Protein AF-A0A1C6UAY5-F1 (afdb_monomer)

Solvent-accessible surface area (backbone atoms only — not comparable to full-atom values): 7294 Å² total; per-residue (Å²): 135,85,74,72,58,67,60,55,54,51,49,54,54,50,52,57,52,61,76,73,65,86,80,88,83,81,84,87,88,86,83,88,84,71,74,93,67,75,94,64,92,64,85,86,49,38,67,61,44,59,69,58,80,77,83,85,59,74,99,79,51,78,61,67,66,60,53,48,57,51,30,47,52,53,18,51,54,48,46,52,54,51,50,53,52,50,54,50,49,54,54,52,49,53,52,52,51,55,51,51,52,52,52,51,52,50,51,53,50,55,57,62,71,76,109

InterPro domains:
  IPR019933 DivIVA domain [TIGR03544] (44-78)

Mean predicted aligned error: 13.96 Å

Secondary structure (DSSP, 8-state):
----HHHHHHHHHHHHHHTT-----------S---S---S-SPPPHHHHHTPPPPP-GGGPPPHHHHHHHHHHHHHHHHHHHHHHHHHHHHHHHHHHHHHHHHHHHHHHHHHHT-

Organism: NCBI:txid683228

Nearest PDB structures (foldseek):
  8e2b-assembly2_D  TM=5.696E-01  e=1.985E-01  Staphylococcus aureus subsp. aureus COL
  8e2c-assembly1_B  TM=5.833E-01  e=9.343E-01  Staphylococcus aureus subsp. aureus COL

Foldseek 3Di:
DPPPPVVVVCVVVVVVVVQPDDDDDDDDDDDDDDDPPPPDDDDDALVCLLPDDDDDDPPPDDDPVVSNVVSNVVSVVVVVVVVVVVVVVVVVVVVVVVVVVVVVVVVVVVVVVVD

pLDDT: mean 73.2, std 22.11, range [34.47, 97.19]

Sequence (115 aa):
MEVGFGAISALWESHEKSVRHRHESSGQERPCGTPYRSVAGGRLRPWQVRDRLFTPRGRHGVDAAEVRAFLDRVADDLAACYAEVAATHERADRIRDALREWQSEQARRALASIR

Radius of gyration: 24.03 Å; Cα contacts (8 Å, |Δi|>4): 20; chains: 1; bounding box: 48×20×72 Å

Structure (mmCIF, N/CA/C/O backbone):
data_AF-A0A1C6UAY5-F1
#
_entry.id   AF-A0A1C6UAY5-F1
#
loop_
_atom_site.group_PDB
_atom_site.id
_atom_site.type_symbol
_atom_site.label_atom_id
_atom_site.label_alt_id
_atom_site.label_comp_id
_atom_site.label_asym_id
_atom_site.label_entity_id
_atom_site.label_seq_id
_atom_site.pdbx_PDB_ins_code
_atom_site.Cartn_x
_atom_site.Cartn_y
_atom_site.Cartn_z
_atom_site.occupancy
_atom_site.B_iso_or_equiv
_atom_site.auth_seq_id
_atom_site.auth_comp_id
_atom_site.auth_asym_id
_atom_site.auth_atom_id
_atom_site.pdbx_PDB_model_num
ATOM 1 N N . MET A 1 1 ? 26.981 12.120 -29.576 1.00 36.19 1 MET A N 1
ATOM 2 C CA . MET A 1 1 ? 26.017 12.546 -28.540 1.00 36.19 1 MET A CA 1
ATOM 3 C C . MET A 1 1 ? 25.689 11.325 -27.693 1.00 36.19 1 MET A C 1
ATOM 5 O O . MET A 1 1 ? 24.739 10.617 -27.991 1.00 36.19 1 MET A O 1
ATOM 9 N N . GLU A 1 2 ? 26.531 11.016 -26.706 1.00 42.53 2 GLU A N 1
ATOM 10 C CA . GLU A 1 2 ? 26.244 9.960 -25.730 1.00 42.53 2 GLU A CA 1
ATOM 11 C C . GLU A 1 2 ? 25.225 10.501 -24.729 1.00 42.53 2 GLU A C 1
ATOM 13 O O . GLU A 1 2 ? 25.555 11.242 -23.806 1.00 42.53 2 GLU A O 1
ATOM 18 N N . VAL A 1 3 ? 23.952 10.193 -24.952 1.00 45.19 3 VAL A N 1
ATOM 19 C CA . VAL A 1 3 ? 22.919 10.433 -23.947 1.00 45.19 3 VAL A CA 1
ATOM 20 C C . VAL A 1 3 ? 23.112 9.410 -22.830 1.00 45.19 3 VAL A C 1
ATOM 22 O O . VAL A 1 3 ? 22.975 8.208 -23.043 1.00 45.19 3 VAL A O 1
ATOM 25 N N . GLY A 1 4 ? 23.497 9.900 -21.649 1.00 44.84 4 GLY A N 1
ATOM 26 C CA . GLY A 1 4 ? 23.804 9.117 -20.453 1.00 44.84 4 GLY A CA 1
ATOM 27 C C . GLY A 1 4 ? 22.628 8.270 -19.964 1.00 44.84 4 GLY A C 1
ATOM 28 O O . GLY A 1 4 ? 21.922 8.642 -19.034 1.00 44.84 4 GLY A O 1
ATOM 29 N N . PHE A 1 5 ? 22.434 7.100 -20.572 1.00 45.97 5 PHE A N 1
ATOM 30 C CA . PHE A 1 5 ? 21.409 6.123 -20.193 1.00 45.97 5 PHE A CA 1
ATOM 31 C C . PHE A 1 5 ? 21.864 5.250 -19.009 1.00 45.97 5 PHE A C 1
ATOM 33 O O . PHE A 1 5 ? 21.055 4.843 -18.175 1.00 45.97 5 PHE A O 1
ATOM 40 N N . GLY A 1 6 ? 23.182 5.058 -18.860 1.00 53.75 6 GLY A N 1
ATOM 41 C CA . GLY A 1 6 ? 23.778 4.387 -17.699 1.00 53.75 6 GLY A CA 1
ATOM 42 C C . GLY A 1 6 ? 23.513 5.124 -16.382 1.00 53.75 6 GLY A C 1
ATOM 43 O O . GLY A 1 6 ? 23.319 4.485 -15.352 1.00 53.75 6 GLY A O 1
ATOM 44 N N . ALA A 1 7 ? 23.407 6.457 -16.425 1.00 53.22 7 ALA A N 1
ATOM 45 C CA . ALA A 1 7 ? 23.114 7.274 -15.252 1.00 53.22 7 ALA A CA 1
ATOM 46 C C . ALA A 1 7 ? 21.680 7.064 -14.737 1.00 53.22 7 ALA A C 1
ATOM 48 O O . ALA A 1 7 ? 21.484 6.976 -13.530 1.00 53.22 7 ALA A O 1
ATOM 49 N N . ILE A 1 8 ? 20.689 6.916 -15.626 1.00 48.94 8 ILE A N 1
ATOM 50 C CA . ILE A 1 8 ? 19.278 6.715 -15.245 1.00 48.94 8 ILE A CA 1
ATOM 51 C C . ILE A 1 8 ? 19.051 5.289 -14.728 1.00 48.94 8 ILE A C 1
ATOM 53 O O . ILE A 1 8 ? 18.351 5.103 -13.733 1.00 48.94 8 ILE A O 1
ATOM 57 N N . SER A 1 9 ? 19.691 4.289 -15.343 1.00 52.09 9 SER A N 1
ATOM 58 C CA . SER A 1 9 ? 19.609 2.900 -14.873 1.00 52.09 9 SER A CA 1
ATOM 59 C C . SER A 1 9 ? 20.286 2.723 -13.509 1.00 52.09 9 SER A C 1
ATOM 61 O O . SER A 1 9 ? 19.715 2.098 -12.619 1.00 52.09 9 SER A O 1
ATOM 63 N N . ALA A 1 10 ? 21.456 3.343 -13.304 1.00 55.62 10 ALA A N 1
ATOM 64 C CA . ALA A 1 10 ? 22.142 3.342 -12.013 1.00 55.62 10 ALA A CA 1
ATOM 65 C C . ALA A 1 10 ? 21.351 4.099 -10.936 1.00 55.62 10 ALA A C 1
ATOM 67 O O . ALA A 1 10 ? 21.341 3.680 -9.780 1.00 55.62 10 ALA A O 1
ATOM 68 N N . LEU A 1 11 ? 20.650 5.180 -11.302 1.00 54.47 11 LEU A N 1
ATOM 69 C CA . LEU A 1 11 ? 19.783 5.915 -10.381 1.00 54.47 11 LEU A CA 1
ATOM 70 C C . LEU A 1 11 ? 18.560 5.079 -9.975 1.00 54.47 11 LEU A C 1
ATOM 72 O O . LEU A 1 11 ? 18.211 5.071 -8.801 1.00 54.47 11 LEU A O 1
ATOM 76 N N . TRP A 1 12 ? 17.946 4.344 -10.909 1.00 49.50 12 TRP A N 1
ATOM 77 C CA . TRP A 1 12 ? 16.787 3.483 -10.639 1.00 49.50 12 TRP A CA 1
ATOM 78 C C . TRP A 1 12 ? 17.151 2.275 -9.760 1.00 49.50 12 TRP A C 1
ATOM 80 O O . TRP A 1 12 ? 16.468 1.990 -8.778 1.00 49.50 12 TRP A O 1
ATOM 90 N N . GLU A 1 13 ? 18.290 1.633 -10.026 1.00 48.44 13 GLU A N 1
ATOM 91 C CA . GLU A 1 13 ? 18.758 0.458 -9.278 1.00 48.44 13 GLU A CA 1
ATOM 92 C C . GLU A 1 13 ? 19.375 0.822 -7.909 1.00 48.44 13 GLU A C 1
ATOM 94 O O . GLU A 1 13 ? 19.244 0.084 -6.928 1.00 48.44 13 GLU A O 1
ATOM 99 N N . SER A 1 14 ? 19.980 2.012 -7.803 1.00 38.84 14 SER A N 1
ATOM 100 C CA . SER A 1 14 ? 20.393 2.620 -6.528 1.00 38.84 14 SER A CA 1
ATOM 101 C C . SER A 1 14 ? 19.181 3.007 -5.673 1.00 38.84 14 SER A C 1
ATOM 103 O O . SER A 1 14 ? 19.193 2.833 -4.452 1.00 38.84 14 SER A O 1
ATOM 105 N N . HIS A 1 15 ? 18.087 3.447 -6.304 1.00 43.16 15 HIS A N 1
ATOM 106 C CA . HIS A 1 15 ? 16.846 3.771 -5.607 1.00 43.16 15 HIS A CA 1
ATOM 107 C C . HIS A 1 15 ? 16.110 2.511 -5.113 1.00 43.16 15 HIS A C 1
ATOM 109 O O . HIS A 1 15 ? 15.567 2.530 -4.010 1.00 43.16 15 HIS A O 1
ATOM 115 N N . GLU A 1 16 ? 16.182 1.383 -5.834 1.00 42.91 16 GLU A N 1
ATOM 116 C CA . GLU A 1 16 ? 15.664 0.082 -5.3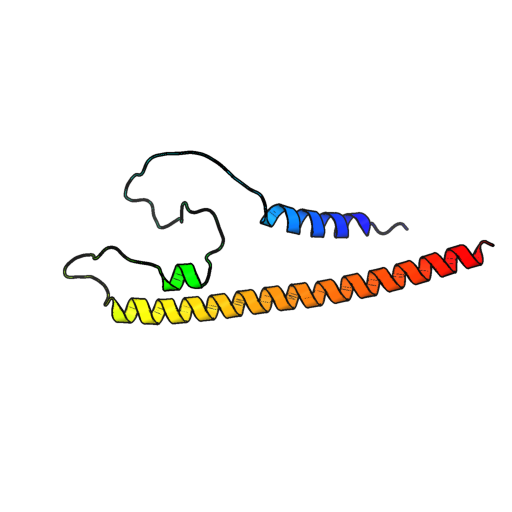70 1.00 42.91 16 GLU A CA 1
ATOM 117 C C . GLU A 1 16 ? 16.472 -0.516 -4.205 1.00 42.91 16 GLU A C 1
ATOM 119 O O . GLU A 1 16 ? 15.887 -1.032 -3.245 1.00 42.91 16 GLU A O 1
ATOM 124 N N . LYS A 1 17 ? 17.809 -0.404 -4.232 1.00 38.59 17 LYS A N 1
ATOM 125 C CA . LYS A 1 17 ? 18.684 -0.866 -3.134 1.00 38.59 17 LYS A CA 1
ATOM 126 C C . LYS A 1 17 ? 18.593 0.023 -1.888 1.00 38.59 17 LYS A C 1
ATOM 128 O O . LYS A 1 17 ? 18.690 -0.486 -0.772 1.00 38.59 17 LYS A O 1
ATOM 133 N N . SER A 1 18 ? 18.318 1.318 -2.055 1.00 35.22 18 SER A N 1
ATOM 134 C CA . SER A 1 18 ? 18.146 2.274 -0.948 1.00 35.22 18 SER A CA 1
ATOM 135 C C . SER A 1 18 ? 16.880 2.017 -0.116 1.00 35.22 18 SER A C 1
ATOM 137 O O . SER A 1 18 ? 16.857 2.278 1.087 1.00 35.22 18 SER A O 1
ATOM 139 N N . VAL A 1 19 ? 15.841 1.418 -0.709 1.00 49.00 19 VAL A N 1
ATOM 140 C CA . VAL A 1 19 ? 14.592 1.091 0.006 1.00 49.00 19 VAL A CA 1
ATOM 141 C C . VAL A 1 19 ? 14.711 -0.198 0.839 1.00 49.00 19 VAL A C 1
ATOM 143 O O . VAL A 1 19 ? 13.872 -0.437 1.708 1.00 49.00 19 VAL A O 1
ATOM 146 N N . ARG A 1 20 ? 15.748 -1.026 0.628 1.00 46.47 20 ARG A N 1
ATOM 147 C CA . ARG A 1 20 ? 15.841 -2.373 1.227 1.00 46.47 20 ARG A CA 1
ATOM 148 C C . ARG A 1 20 ? 16.952 -2.600 2.247 1.00 46.47 20 ARG A C 1
ATOM 150 O O . ARG A 1 20 ? 16.954 -3.657 2.862 1.00 46.47 20 ARG A O 1
ATOM 157 N N . HIS A 1 21 ? 17.838 -1.642 2.503 1.00 42.75 21 HIS A N 1
ATOM 158 C CA . HIS A 1 21 ? 18.815 -1.792 3.583 1.00 42.75 21 HIS A CA 1
ATOM 159 C C . HIS A 1 21 ? 19.069 -0.483 4.317 1.00 42.75 21 HIS A C 1
ATOM 161 O O . HIS A 1 21 ? 19.885 0.343 3.907 1.00 42.75 21 HIS A O 1
ATOM 167 N N . ARG A 1 22 ? 18.428 -0.345 5.481 1.00 36.66 22 ARG A N 1
ATOM 168 C CA . ARG A 1 22 ? 19.048 0.384 6.579 1.00 36.66 22 ARG A CA 1
ATOM 169 C C . ARG A 1 22 ? 18.581 -0.114 7.94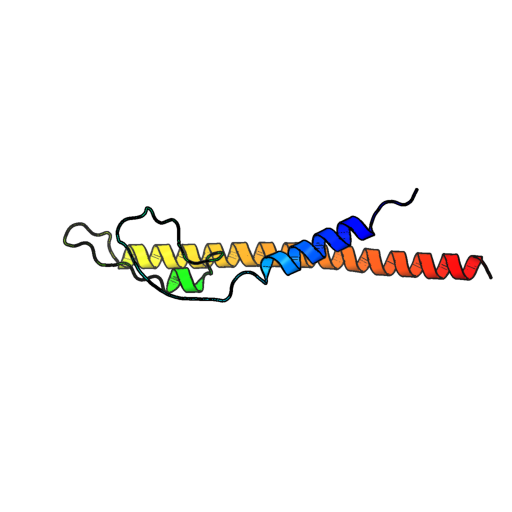5 1.00 36.66 22 ARG A C 1
ATOM 171 O O . ARG A 1 22 ? 17.418 0.039 8.298 1.00 36.66 22 ARG A O 1
ATOM 178 N N . HIS A 1 23 ? 19.575 -0.597 8.686 1.00 40.72 23 HIS A N 1
ATOM 179 C CA . HIS A 1 23 ? 19.665 -0.700 10.144 1.00 40.72 23 HIS A CA 1
ATOM 180 C C . HIS A 1 23 ? 19.124 -1.961 10.813 1.00 40.72 23 HIS A C 1
ATOM 182 O O . HIS A 1 23 ? 18.035 -2.005 11.377 1.00 40.72 23 HIS A O 1
ATOM 188 N N . GLU A 1 24 ? 20.014 -2.953 10.833 1.00 37.69 24 GLU A N 1
ATOM 189 C CA . GLU A 1 24 ? 20.318 -3.706 12.045 1.00 37.69 24 GLU A CA 1
ATOM 190 C C . GLU A 1 24 ? 20.752 -2.780 13.195 1.00 37.69 24 GLU A C 1
ATOM 192 O O . GLU A 1 24 ? 21.557 -1.867 13.010 1.00 37.69 24 GLU A O 1
ATOM 197 N N . SER A 1 25 ? 20.287 -3.146 14.389 1.00 36.06 25 SER A N 1
ATOM 198 C CA . SER A 1 25 ? 21.031 -3.163 15.655 1.00 36.06 25 SER A CA 1
ATOM 199 C C . SER A 1 25 ? 20.529 -2.280 16.804 1.00 36.06 25 SER A C 1
ATOM 201 O O . SER A 1 25 ? 20.300 -1.079 16.688 1.00 36.06 25 SER A O 1
ATOM 203 N N . SER A 1 26 ? 20.494 -2.972 17.950 1.00 34.47 26 SER A N 1
ATOM 204 C CA . SER A 1 26 ? 20.682 -2.535 19.336 1.00 34.47 26 SER A CA 1
ATOM 205 C C . SER A 1 26 ? 19.629 -1.639 19.990 1.00 34.47 26 SER A C 1
ATOM 207 O O . SER A 1 26 ? 19.594 -0.434 19.795 1.00 34.47 26 SER A O 1
ATOM 209 N N . GLY A 1 27 ? 18.864 -2.264 20.889 1.00 37.81 27 GLY A N 1
ATOM 210 C CA . GLY A 1 27 ? 18.951 -1.946 22.315 1.00 37.81 27 GLY A CA 1
ATOM 211 C C . GLY A 1 27 ? 18.383 -0.610 22.803 1.00 37.81 27 GLY A C 1
ATOM 212 O O . GLY A 1 27 ? 19.000 0.433 22.647 1.00 37.81 27 GLY A O 1
ATOM 213 N N . GLN A 1 28 ? 17.331 -0.753 23.613 1.00 41.69 28 GLN A N 1
ATOM 214 C CA . GLN A 1 28 ? 17.183 -0.089 24.912 1.00 41.69 28 GLN A CA 1
ATOM 215 C C . GLN A 1 28 ? 16.496 1.300 24.977 1.00 41.69 28 GLN A C 1
ATOM 217 O O . GLN A 1 28 ? 16.957 2.309 24.462 1.00 41.69 28 GLN A O 1
ATOM 222 N N . GLU A 1 29 ? 15.423 1.281 25.781 1.00 38.50 29 GLU A N 1
ATOM 223 C CA . GLU A 1 29 ? 14.815 2.346 26.597 1.00 38.50 29 GLU A CA 1
ATOM 224 C C . GLU A 1 29 ? 13.754 3.312 26.033 1.00 38.50 29 GLU A C 1
ATOM 226 O O . GLU A 1 29 ? 13.857 3.940 24.985 1.00 38.50 29 GLU A O 1
ATOM 231 N N . ARG A 1 30 ? 12.662 3.394 26.810 1.00 53.16 30 ARG A N 1
ATOM 232 C CA . ARG A 1 30 ? 11.438 4.173 26.579 1.00 53.16 30 ARG A CA 1
ATOM 233 C C . ARG A 1 30 ? 11.568 5.529 27.277 1.00 53.16 30 ARG A C 1
ATOM 235 O O . ARG A 1 30 ? 12.001 5.556 28.427 1.00 53.16 30 ARG A O 1
ATOM 242 N N . PRO A 1 31 ? 11.000 6.600 26.698 1.00 48.12 31 PRO A N 1
ATOM 243 C CA . PRO A 1 31 ? 10.171 7.465 27.535 1.00 48.12 31 PRO A CA 1
ATOM 244 C C . PRO A 1 31 ? 8.849 7.909 26.890 1.00 48.12 31 PRO A C 1
ATOM 246 O O . PRO A 1 31 ? 8.656 7.956 25.678 1.00 48.12 31 PRO A O 1
ATOM 249 N N . CYS A 1 32 ? 7.922 8.205 27.795 1.00 42.62 32 CYS A N 1
ATOM 250 C CA . CYS A 1 32 ? 6.564 8.700 27.623 1.00 42.62 32 CYS A CA 1
ATOM 251 C C . CYS A 1 32 ? 6.500 10.070 26.915 1.00 42.62 32 CYS A C 1
ATOM 253 O O . CYS A 1 32 ? 7.259 10.973 27.251 1.00 42.62 32 CYS A O 1
ATOM 255 N N . GLY A 1 33 ? 5.517 10.249 26.022 1.00 50.88 33 GLY A N 1
ATOM 256 C CA . GLY A 1 33 ? 4.926 11.570 25.753 1.00 50.88 33 GLY A CA 1
ATOM 257 C C . GLY A 1 33 ? 5.303 12.295 24.457 1.00 50.88 33 GLY A C 1
ATOM 258 O O . GLY A 1 33 ? 4.888 13.435 24.281 1.00 50.88 33 GLY A O 1
ATOM 259 N N . THR A 1 34 ? 6.029 11.683 23.523 1.00 43.91 34 THR A N 1
ATOM 260 C CA . THR A 1 34 ? 6.326 1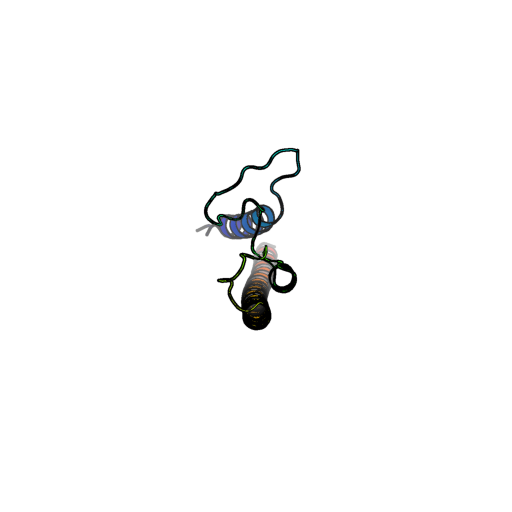2.310 22.221 1.00 43.91 34 THR A CA 1
ATOM 261 C C . THR A 1 34 ? 5.076 12.292 21.318 1.00 43.91 34 THR A C 1
ATOM 263 O O . THR A 1 34 ? 4.398 11.258 21.275 1.00 43.91 34 THR A O 1
ATOM 266 N N . PRO A 1 35 ? 4.738 13.378 20.580 1.00 40.91 35 PRO A N 1
ATOM 267 C CA . PRO A 1 35 ? 3.715 13.317 19.528 1.00 40.91 35 PRO A CA 1
ATOM 268 C C . PRO A 1 35 ? 4.032 12.136 18.611 1.00 40.91 35 PRO A C 1
ATOM 270 O O . PRO A 1 35 ? 5.212 11.849 18.429 1.00 40.91 35 PRO A O 1
ATOM 273 N N . TYR A 1 36 ? 3.003 11.450 18.094 1.00 47.16 36 TYR A N 1
ATOM 274 C CA . TYR A 1 36 ? 3.054 10.198 17.316 1.00 47.16 36 TYR A CA 1
ATOM 275 C C . TYR A 1 36 ? 3.903 10.326 16.034 1.00 47.16 36 TYR A C 1
ATOM 277 O O . TYR A 1 36 ? 3.430 10.231 14.911 1.00 47.16 36 TYR A O 1
ATOM 285 N N . ARG A 1 37 ? 5.197 10.562 16.195 1.00 42.97 37 ARG A N 1
ATOM 286 C CA . ARG A 1 37 ? 6.234 10.340 15.217 1.00 42.97 37 ARG A CA 1
ATOM 287 C C . ARG A 1 37 ? 6.688 8.938 15.535 1.00 42.97 37 ARG A C 1
ATOM 289 O O .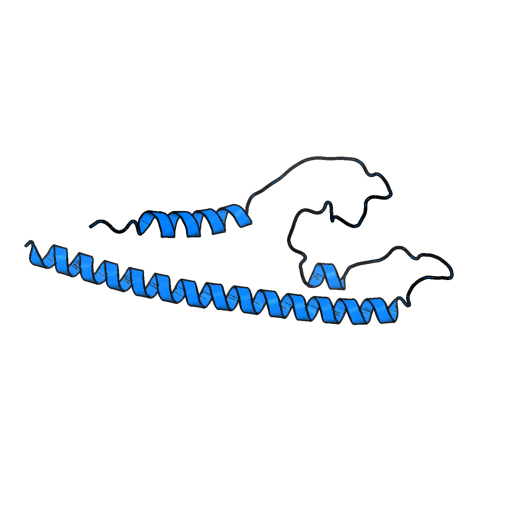 ARG A 1 37 ? 7.447 8.721 16.470 1.00 42.97 37 ARG A O 1
ATOM 296 N N . SER A 1 38 ? 6.100 7.981 14.835 1.00 50.03 38 SER A N 1
ATOM 297 C CA . SER A 1 38 ? 6.441 6.570 14.917 1.00 50.03 38 SER A CA 1
ATOM 298 C C . SER A 1 38 ? 7.960 6.394 14.857 1.00 50.03 38 SER A C 1
ATOM 300 O O . SER A 1 38 ? 8.562 6.442 13.786 1.00 50.03 38 SER A O 1
ATOM 302 N N . VAL A 1 39 ? 8.562 6.146 16.023 1.00 47.69 39 VAL A N 1
ATOM 303 C CA . VAL A 1 39 ? 9.960 5.726 16.241 1.00 47.69 39 VAL A CA 1
ATOM 304 C C . VAL A 1 39 ? 10.152 4.261 15.787 1.00 47.69 39 VAL A C 1
ATOM 306 O O . VAL A 1 39 ? 10.956 3.512 16.316 1.00 47.69 39 VAL A O 1
ATOM 309 N N . ALA A 1 40 ? 9.392 3.821 14.780 1.00 49.59 40 ALA A N 1
ATOM 310 C CA . ALA A 1 40 ? 9.417 2.469 14.231 1.00 49.59 40 ALA A CA 1
ATOM 311 C C . ALA A 1 40 ? 9.470 2.517 12.692 1.00 49.59 40 ALA A C 1
ATOM 313 O O . ALA A 1 40 ? 8.542 2.122 11.997 1.00 49.59 40 ALA A O 1
ATOM 314 N N . GLY A 1 41 ? 10.558 3.084 12.169 1.00 56.41 41 GLY A N 1
ATOM 315 C CA . GLY A 1 41 ? 11.393 2.438 11.147 1.00 56.41 41 GLY A CA 1
ATOM 316 C C . GLY A 1 41 ? 10.847 2.083 9.758 1.00 56.41 41 GLY A C 1
ATOM 317 O O . GLY A 1 41 ? 11.583 1.451 9.008 1.00 56.41 41 GLY A O 1
ATOM 318 N N . GLY A 1 42 ? 9.631 2.456 9.349 1.00 63.00 42 GLY A N 1
ATOM 319 C CA . GLY A 1 42 ? 9.197 2.151 7.984 1.00 63.00 42 GLY A CA 1
ATOM 320 C C . GLY A 1 42 ? 7.809 2.633 7.589 1.00 63.00 42 GLY A C 1
ATOM 321 O O . GLY A 1 42 ? 6.992 3.036 8.412 1.00 63.00 42 GLY A O 1
ATOM 322 N N . ARG A 1 43 ? 7.550 2.566 6.279 1.00 76.31 43 ARG A N 1
ATOM 323 C CA . ARG A 1 43 ? 6.219 2.729 5.685 1.00 76.31 43 ARG A CA 1
ATOM 324 C C . ARG A 1 43 ? 5.240 1.736 6.323 1.00 76.31 43 ARG A C 1
ATOM 326 O O . ARG A 1 43 ? 5.472 0.526 6.254 1.00 76.31 43 ARG A O 1
ATOM 333 N N . LEU A 1 44 ? 4.151 2.253 6.889 1.00 83.88 44 LEU A N 1
ATOM 334 C CA . LEU A 1 44 ? 3.090 1.467 7.516 1.00 83.88 44 LEU A CA 1
ATOM 335 C C . LEU A 1 44 ? 2.568 0.405 6.536 1.00 83.88 44 LEU A C 1
ATOM 337 O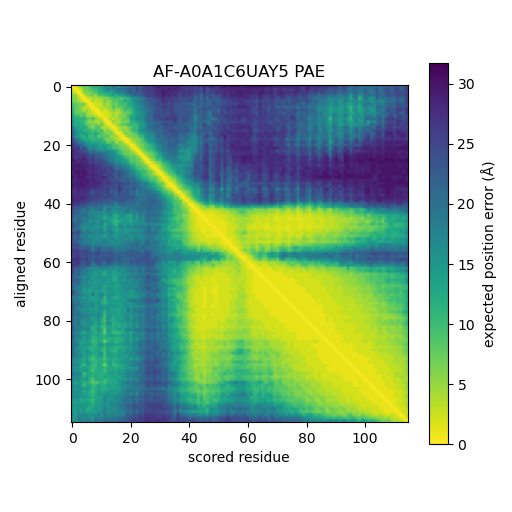 O . LEU A 1 44 ? 2.380 0.694 5.349 1.00 83.88 44 LEU A O 1
ATOM 341 N N . ARG A 1 45 ? 2.389 -0.828 7.015 1.00 86.31 45 ARG A N 1
ATOM 342 C CA . ARG A 1 45 ? 1.787 -1.931 6.254 1.00 86.31 45 ARG A CA 1
ATOM 343 C C . ARG A 1 45 ? 0.313 -2.097 6.640 1.00 86.31 45 ARG A C 1
ATOM 345 O O . ARG A 1 45 ? 0.000 -1.920 7.814 1.00 86.31 45 ARG A O 1
ATOM 352 N N . PRO A 1 46 ? -0.573 -2.508 5.714 1.00 88.50 46 PRO A N 1
ATOM 353 C CA . PRO A 1 46 ? -1.996 -2.714 6.007 1.00 88.50 46 PRO A CA 1
ATOM 354 C C . PRO A 1 46 ? -2.268 -3.579 7.246 1.00 88.50 46 PRO A C 1
ATOM 356 O O . PRO A 1 46 ? -3.061 -3.203 8.101 1.00 88.50 46 PRO A O 1
ATOM 359 N N . TRP A 1 47 ? -1.549 -4.694 7.413 1.00 85.75 47 TRP A N 1
ATOM 360 C CA . TRP A 1 47 ? -1.714 -5.574 8.579 1.00 85.75 47 TRP A CA 1
ATOM 361 C C . TRP A 1 47 ? -1.333 -4.891 9.904 1.00 85.75 47 TRP A C 1
ATOM 363 O O . TRP A 1 47 ? -2.004 -5.088 10.909 1.00 85.75 47 TRP A O 1
ATOM 373 N N . GLN A 1 48 ? -0.337 -3.996 9.902 1.00 88.31 48 GLN A N 1
ATOM 374 C CA . GLN A 1 48 ? 0.041 -3.227 11.096 1.00 88.31 48 GLN A CA 1
ATOM 375 C C . GLN A 1 48 ? -1.045 -2.230 11.512 1.00 88.31 48 GLN A C 1
ATOM 377 O O . GLN A 1 48 ? -1.126 -1.867 12.685 1.00 88.31 48 GLN A O 1
ATOM 382 N N . VAL A 1 49 ? -1.858 -1.765 10.558 1.00 90.31 49 VAL A N 1
ATOM 383 C CA . VAL A 1 49 ? -3.022 -0.913 10.830 1.00 90.31 49 VAL A CA 1
ATOM 384 C C . VAL A 1 49 ? -4.128 -1.743 11.474 1.00 90.31 49 VAL A C 1
ATOM 386 O O . VAL A 1 49 ? -4.632 -1.354 12.526 1.00 90.31 49 VAL A O 1
ATOM 389 N N . ARG A 1 50 ? -4.440 -2.912 10.897 1.00 88.69 50 ARG A N 1
ATOM 390 C CA . ARG A 1 50 ? -5.468 -3.836 11.411 1.00 88.69 50 AR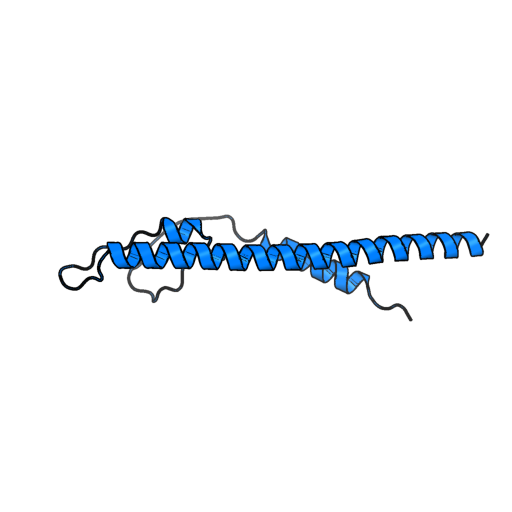G A CA 1
ATOM 391 C C . ARG A 1 50 ? -5.165 -4.294 12.832 1.00 88.69 50 ARG A C 1
ATOM 393 O O . ARG A 1 50 ? -6.036 -4.225 13.694 1.00 88.69 50 ARG A O 1
ATOM 400 N N . ASP A 1 51 ? -3.910 -4.638 13.106 1.00 87.38 51 ASP A N 1
ATOM 401 C CA . ASP A 1 51 ? -3.485 -5.184 14.400 1.00 87.38 51 ASP A CA 1
ATOM 402 C C . ASP A 1 51 ? -3.130 -4.100 15.430 1.00 87.38 51 ASP A C 1
ATOM 404 O O . ASP A 1 51 ? -2.672 -4.392 16.540 1.00 87.38 51 ASP A O 1
ATOM 408 N N . ARG A 1 52 ? -3.335 -2.815 15.104 1.00 87.06 52 ARG A N 1
ATOM 409 C CA . ARG A 1 52 ? -3.008 -1.729 16.027 1.00 87.06 52 ARG A CA 1
ATOM 410 C C . ARG A 1 52 ? -3.913 -1.793 17.257 1.00 87.06 52 ARG A C 1
ATOM 412 O O . ARG A 1 52 ? -5.142 -1.717 17.172 1.00 87.06 52 ARG A O 1
ATOM 419 N N . LEU A 1 53 ? -3.281 -1.880 18.425 1.00 86.31 53 LEU A N 1
ATOM 420 C CA . LEU A 1 53 ? -3.941 -1.787 19.725 1.00 86.31 53 LEU A CA 1
ATOM 421 C C . LEU A 1 53 ? -3.705 -0.411 20.345 1.00 86.31 53 LEU A C 1
ATOM 423 O O . LEU A 1 53 ? -2.566 0.058 20.418 1.00 86.31 53 LEU A O 1
ATOM 427 N N . PHE A 1 54 ? -4.773 0.224 20.817 1.00 83.44 54 PHE A N 1
ATOM 428 C CA . PHE A 1 54 ? -4.695 1.481 21.553 1.00 83.44 54 PHE A CA 1
ATOM 429 C C . PHE A 1 54 ? -4.831 1.229 23.050 1.00 83.44 54 PHE A C 1
ATOM 431 O O . PHE A 1 54 ? -5.608 0.384 23.488 1.00 83.44 54 PHE A O 1
ATOM 438 N N . THR A 1 55 ? -4.070 1.976 23.845 1.00 82.31 55 THR A N 1
ATOM 439 C CA . THR A 1 55 ? -4.208 1.952 25.301 1.00 82.31 55 THR A CA 1
ATOM 440 C C . THR A 1 55 ? -5.535 2.613 25.691 1.00 82.31 55 THR A C 1
ATOM 442 O O . THR A 1 55 ? -5.748 3.765 25.301 1.00 82.31 55 THR A O 1
ATOM 445 N N . PRO A 1 56 ? -6.408 1.944 26.467 1.00 78.56 56 PRO A N 1
ATOM 446 C CA . PRO A 1 56 ? -7.665 2.531 26.921 1.00 78.56 56 PRO A CA 1
ATOM 447 C C . PRO A 1 56 ? -7.430 3.822 27.717 1.00 78.56 56 PRO A C 1
ATOM 449 O O . PRO A 1 56 ? -6.579 3.868 28.606 1.00 78.56 56 PRO A O 1
ATOM 452 N N . ARG A 1 57 ? -8.189 4.882 27.415 1.00 72.19 57 ARG A N 1
ATOM 453 C CA . ARG A 1 57 ? -8.101 6.200 28.074 1.00 72.19 57 ARG A CA 1
ATOM 454 C C . ARG A 1 57 ? -9.400 6.521 28.830 1.00 72.19 57 ARG A C 1
ATOM 456 O O . ARG A 1 57 ? -10.078 7.492 28.525 1.00 72.19 57 ARG A O 1
ATOM 463 N N . GLY A 1 58 ? -9.733 5.707 29.835 1.00 71.50 58 GLY A N 1
ATOM 464 C CA . GLY A 1 58 ? -10.789 5.999 30.820 1.00 71.50 58 GLY A CA 1
ATOM 465 C C . GLY A 1 58 ? -12.176 6.342 30.241 1.00 71.50 58 GLY A C 1
ATOM 466 O O . GLY A 1 58 ? -12.532 5.906 29.152 1.00 71.50 58 GLY A O 1
ATOM 467 N N . ARG A 1 59 ? -12.972 7.122 30.992 1.00 69.81 59 ARG A N 1
ATOM 468 C CA . ARG A 1 59 ? -14.398 7.418 30.708 1.00 69.81 59 ARG A CA 1
ATOM 469 C C . ARG A 1 59 ? -14.668 8.319 29.490 1.00 69.81 59 ARG A C 1
ATOM 471 O O . ARG A 1 59 ? -15.827 8.513 29.148 1.00 69.81 59 ARG A O 1
ATOM 478 N N . HIS A 1 60 ? -13.633 8.858 28.848 1.00 77.06 60 HIS A N 1
ATOM 479 C CA . HIS A 1 60 ? -13.756 9.786 27.715 1.00 77.06 60 HIS A CA 1
ATOM 480 C C . HIS A 1 60 ? -12.990 9.297 26.473 1.00 77.06 60 HIS A C 1
ATOM 482 O O . HIS A 1 60 ? -12.482 10.099 25.693 1.00 77.06 60 HIS A O 1
ATOM 488 N N . GLY A 1 61 ? -12.855 7.978 26.311 1.00 83.69 61 GLY A N 1
ATOM 489 C CA . GLY A 1 61 ? -12.272 7.374 25.113 1.00 83.69 61 GLY A CA 1
ATOM 490 C C . GLY A 1 61 ? -13.250 7.324 23.936 1.00 83.69 61 GLY A C 1
ATOM 491 O O . GLY A 1 61 ? -14.462 7.287 24.132 1.00 83.69 61 GLY A O 1
ATOM 492 N N . VAL A 1 62 ? -12.703 7.293 22.717 1.00 83.44 62 VAL A N 1
ATOM 493 C CA . VAL A 1 62 ? -13.456 6.962 21.495 1.00 83.44 62 VAL A CA 1
ATOM 494 C C . VAL A 1 62 ? -13.897 5.497 21.565 1.00 83.44 62 VAL A C 1
ATOM 496 O O . VAL A 1 62 ? -13.173 4.671 22.131 1.00 83.44 62 VAL A O 1
ATOM 499 N N . ASP A 1 63 ? -15.062 5.174 21.001 1.00 86.31 63 ASP A N 1
ATOM 500 C CA . ASP A 1 63 ? -15.543 3.795 20.912 1.00 86.31 63 ASP A CA 1
ATOM 501 C C . ASP A 1 63 ? -14.523 2.911 20.174 1.00 86.31 63 ASP A C 1
ATOM 503 O O . ASP A 1 63 ? -14.103 3.188 19.048 1.00 86.31 63 ASP A O 1
ATOM 507 N N . ALA A 1 64 ? -14.114 1.823 20.825 1.00 87.25 64 ALA A N 1
ATOM 508 C CA . ALA A 1 64 ? -13.151 0.882 20.279 1.00 87.25 64 ALA A CA 1
ATOM 509 C C . ALA A 1 64 ? -13.663 0.195 19.003 1.00 87.25 64 ALA A C 1
ATOM 511 O O . ALA A 1 64 ? -12.853 -0.132 18.132 1.00 87.25 64 ALA A O 1
ATOM 512 N N . ALA A 1 65 ? -14.978 -0.015 18.882 1.00 89.62 65 ALA A N 1
ATOM 513 C CA . ALA A 1 65 ? -15.575 -0.624 17.699 1.00 89.62 65 ALA A CA 1
ATOM 514 C C . ALA A 1 65 ? -15.506 0.321 16.491 1.00 89.62 65 ALA A C 1
ATOM 516 O O . ALA A 1 65 ? -15.074 -0.088 15.412 1.00 89.62 65 ALA A O 1
ATOM 517 N N . GLU A 1 66 ? -15.845 1.597 16.689 1.00 90.50 66 GLU A N 1
ATOM 518 C CA . GLU A 1 66 ? -15.743 2.627 15.651 1.00 90.50 66 GLU A CA 1
ATOM 519 C C . GLU A 1 66 ? -14.293 2.803 15.181 1.00 90.50 66 GLU A C 1
ATOM 521 O O . GLU A 1 66 ? -14.015 2.807 13.979 1.00 90.50 66 GLU A O 1
ATOM 526 N N . VAL A 1 67 ? -13.346 2.854 16.125 1.00 92.19 67 VAL A N 1
ATOM 527 C CA . VAL A 1 67 ? -11.915 2.924 15.802 1.00 92.19 67 VAL A CA 1
ATOM 528 C C . VAL A 1 67 ? -11.474 1.706 14.992 1.00 92.19 67 VAL A C 1
ATOM 530 O O . VAL A 1 67 ? -10.730 1.868 14.026 1.00 92.19 67 VAL A O 1
ATOM 533 N N . ARG A 1 68 ? -11.926 0.493 15.342 1.00 92.25 68 ARG A N 1
ATOM 534 C CA . ARG A 1 68 ? -11.569 -0.720 14.592 1.00 92.25 68 ARG A CA 1
ATOM 535 C C . ARG A 1 68 ? -12.097 -0.666 13.158 1.00 92.25 68 ARG A C 1
ATOM 537 O O . ARG A 1 68 ? -11.311 -0.860 12.238 1.00 92.25 68 ARG A O 1
ATOM 544 N N . ALA A 1 69 ? -13.368 -0.314 12.968 1.00 94.56 69 ALA A N 1
ATOM 545 C CA . ALA A 1 69 ? -13.971 -0.201 11.640 1.00 94.56 69 ALA A CA 1
ATOM 546 C C . ALA A 1 69 ? -13.274 0.858 10.766 1.00 94.56 69 ALA A C 1
ATOM 548 O O . ALA A 1 69 ? -13.082 0.661 9.565 1.00 94.56 69 ALA A O 1
ATOM 549 N N . PHE A 1 70 ? -12.860 1.978 11.365 1.00 94.38 70 PHE A N 1
ATOM 550 C CA . PHE A 1 70 ? -12.067 2.986 10.666 1.00 94.38 70 PHE A CA 1
ATOM 551 C C . PHE A 1 70 ? -10.687 2.451 10.264 1.00 94.38 70 PHE A C 1
ATOM 553 O O . PHE A 1 70 ? -10.266 2.643 9.125 1.00 94.38 70 PHE A O 1
ATOM 560 N N . LEU A 1 71 ? -9.990 1.757 11.169 1.00 96.00 71 LEU A N 1
ATOM 561 C CA . LEU A 1 71 ? -8.683 1.167 10.875 1.00 96.00 71 LEU A CA 1
ATOM 562 C C . LEU A 1 71 ? -8.745 0.104 9.777 1.00 96.00 71 LEU A C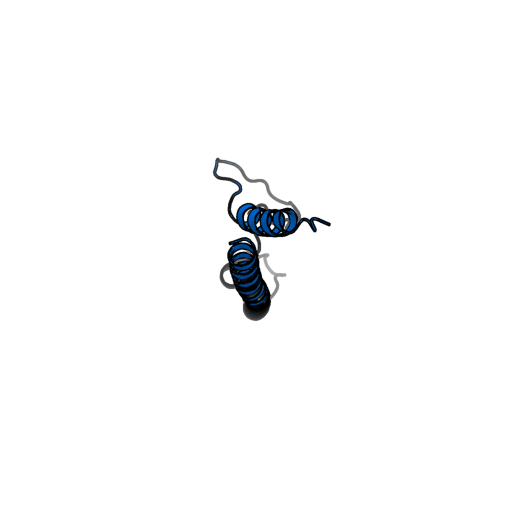 1
ATOM 564 O O . LEU A 1 71 ? -7.821 0.041 8.969 1.00 96.00 71 LEU A O 1
ATOM 568 N N . ASP A 1 72 ? -9.813 -0.690 9.718 1.00 95.38 72 ASP A N 1
ATOM 569 C CA . ASP A 1 72 ? -9.999 -1.678 8.653 1.00 95.38 72 ASP A CA 1
ATOM 570 C C . ASP A 1 72 ? -10.103 -0.993 7.285 1.00 95.38 72 ASP A C 1
ATOM 572 O O . ASP A 1 72 ? -9.360 -1.340 6.368 1.00 95.38 72 ASP A O 1
ATOM 576 N N . ARG A 1 73 ? -10.908 0.074 7.179 1.00 96.88 73 ARG A N 1
ATOM 577 C CA . ARG A 1 73 ? -10.990 0.883 5.952 1.00 96.88 73 ARG A CA 1
ATOM 578 C C . ARG A 1 73 ? -9.641 1.493 5.576 1.00 96.88 73 ARG A C 1
ATOM 580 O O . ARG A 1 73 ? -9.228 1.407 4.426 1.00 96.88 73 ARG A O 1
ATOM 587 N N . VAL A 1 74 ? -8.926 2.068 6.544 1.00 97.19 74 VAL A N 1
ATOM 588 C CA . VAL A 1 74 ? -7.591 2.642 6.303 1.00 97.19 74 VAL A CA 1
ATOM 589 C C . VAL A 1 74 ? -6.607 1.572 5.825 1.00 97.19 74 VAL A C 1
ATOM 591 O O . VAL A 1 74 ? -5.763 1.848 4.973 1.00 97.19 74 VAL A O 1
ATOM 594 N N . ALA A 1 75 ? -6.685 0.354 6.361 1.00 95.12 75 ALA A N 1
ATOM 595 C CA . ALA A 1 75 ? -5.844 -0.750 5.920 1.00 95.12 75 ALA A CA 1
ATOM 596 C C . ALA A 1 75 ? -6.145 -1.147 4.469 1.00 95.12 75 ALA A C 1
ATOM 598 O O . ALA A 1 75 ? -5.209 -1.393 3.705 1.00 95.12 75 ALA A O 1
ATOM 599 N N . ASP A 1 76 ? -7.420 -1.179 4.091 1.00 96.69 76 ASP A N 1
ATOM 600 C CA . ASP A 1 76 ? -7.853 -1.500 2.732 1.00 96.69 76 ASP A CA 1
ATOM 601 C C . ASP A 1 76 ? -7.428 -0.413 1.736 1.00 96.69 76 ASP A C 1
ATOM 603 O O . ASP A 1 76 ? -6.823 -0.727 0.709 1.00 96.69 76 ASP A O 1
ATOM 607 N N . ASP A 1 77 ? -7.611 0.863 2.081 1.00 96.38 77 ASP A N 1
ATOM 608 C CA . ASP A 1 77 ? -7.156 1.994 1.264 1.00 96.38 77 ASP A CA 1
ATOM 609 C C . ASP A 1 77 ? -5.632 1.968 1.075 1.00 96.38 77 ASP A C 1
ATOM 611 O O . ASP A 1 77 ? -5.111 2.185 -0.023 1.00 96.38 77 ASP A O 1
ATOM 615 N N . LEU A 1 78 ? -4.888 1.647 2.138 1.00 95.31 78 LEU A N 1
ATOM 616 C CA . LEU A 1 78 ? -3.436 1.519 2.082 1.00 95.31 78 LEU A CA 1
ATOM 617 C C . LEU A 1 78 ? -2.998 0.335 1.208 1.00 95.31 78 LEU A C 1
ATOM 619 O O . LEU A 1 78 ? -1.994 0.435 0.499 1.00 95.31 78 LEU A O 1
ATOM 623 N N . ALA A 1 79 ? -3.737 -0.777 1.241 1.00 92.31 79 ALA A N 1
ATOM 624 C CA . ALA A 1 79 ? -3.495 -1.920 0.368 1.00 92.31 79 ALA A CA 1
ATOM 625 C C . ALA A 1 79 ? -3.731 -1.550 -1.104 1.00 92.31 79 ALA A C 1
ATOM 627 O O . ALA A 1 79 ? -2.876 -1.841 -1.942 1.00 92.31 79 ALA A O 1
ATOM 628 N N . ALA A 1 80 ? -4.821 -0.837 -1.400 1.00 94.38 80 ALA A N 1
ATOM 629 C CA . ALA A 1 80 ? -5.114 -0.330 -2.737 1.00 94.38 80 ALA A CA 1
ATOM 630 C C . ALA A 1 80 ? -4.016 0.626 -3.235 1.00 94.38 80 ALA A C 1
ATOM 632 O O . ALA A 1 80 ? -3.490 0.45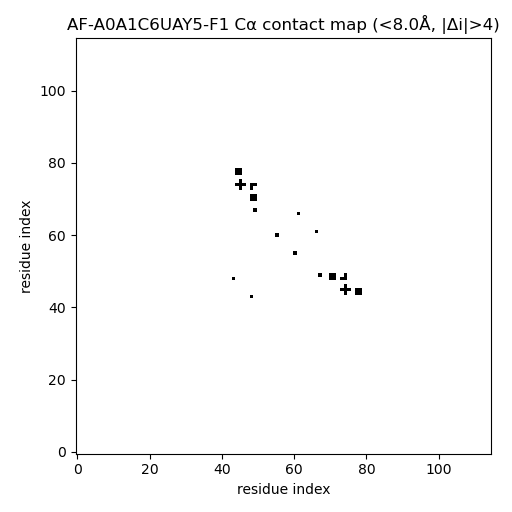5 -4.333 1.00 94.38 80 ALA A O 1
ATOM 633 N N . CYS A 1 81 ? -3.575 1.568 -2.395 1.00 93.88 81 CYS A N 1
ATOM 634 C CA . CYS A 1 81 ? -2.486 2.487 -2.733 1.00 93.88 81 CYS A CA 1
ATOM 635 C C . CYS A 1 81 ? -1.189 1.749 -3.091 1.00 93.88 81 CYS A C 1
ATOM 637 O O . CYS A 1 81 ? -0.505 2.114 -4.048 1.00 93.88 81 CYS A O 1
ATOM 639 N N . TYR A 1 82 ? -0.826 0.710 -2.333 1.00 90.06 82 TYR A N 1
ATOM 640 C CA . TYR A 1 82 ? 0.371 -0.073 -2.638 1.00 90.06 82 TYR A CA 1
ATOM 641 C C . TYR A 1 82 ? 0.230 -0.914 -3.906 1.00 90.06 82 TYR A C 1
ATOM 643 O O . TYR A 1 82 ? 1.215 -1.045 -4.632 1.00 90.06 82 TYR A O 1
ATOM 651 N N . ALA A 1 83 ? -0.962 -1.440 -4.194 1.00 91.75 83 ALA A N 1
ATOM 652 C CA . ALA A 1 83 ? -1.225 -2.151 -5.442 1.00 91.75 83 ALA A CA 1
ATOM 653 C C . ALA A 1 83 ? -1.047 -1.231 -6.661 1.00 91.75 83 ALA A C 1
ATOM 655 O O . ALA A 1 83 ? -0.390 -1.612 -7.626 1.00 91.75 83 ALA A O 1
ATOM 656 N N . GLU A 1 84 ? -1.526 0.013 -6.589 1.00 91.19 84 GLU A N 1
ATOM 657 C CA . GLU A 1 84 ? -1.348 0.991 -7.671 1.00 91.19 84 GLU A CA 1
ATOM 658 C C . GLU A 1 84 ? 0.118 1.388 -7.888 1.00 91.19 84 GLU A C 1
ATOM 660 O O . GLU A 1 84 ? 0.586 1.530 -9.025 1.00 91.19 84 GLU A O 1
ATOM 665 N N . VAL A 1 85 ? 0.881 1.524 -6.799 1.00 91.56 85 VAL A N 1
ATOM 666 C CA . VAL A 1 85 ? 2.330 1.757 -6.875 1.00 91.56 85 VAL A CA 1
ATOM 667 C C . VAL A 1 85 ? 3.027 0.571 -7.542 1.00 91.56 85 VAL A C 1
ATOM 669 O O . VAL A 1 85 ? 3.823 0.779 -8.457 1.00 91.56 85 VAL A O 1
ATOM 672 N N . ALA A 1 86 ? 2.701 -0.661 -7.143 1.00 85.81 86 ALA A N 1
ATOM 673 C CA . ALA A 1 86 ? 3.254 -1.867 -7.758 1.00 85.81 86 ALA A CA 1
ATOM 674 C C . ALA A 1 86 ? 2.931 -1.931 -9.258 1.00 85.81 86 ALA A C 1
ATOM 676 O O . ALA A 1 86 ? 3.842 -2.061 -10.072 1.00 85.81 86 ALA A O 1
ATOM 677 N N . ALA A 1 87 ? 1.673 -1.697 -9.639 1.00 87.62 87 ALA A N 1
ATOM 678 C CA . ALA A 1 87 ? 1.252 -1.671 -11.037 1.00 87.62 87 ALA A CA 1
ATOM 679 C C . ALA A 1 87 ? 1.977 -0.583 -11.851 1.00 87.62 87 ALA A C 1
ATOM 681 O O . ALA A 1 87 ? 2.262 -0.753 -13.038 1.00 87.62 87 ALA A O 1
ATOM 682 N N . THR A 1 88 ? 2.290 0.561 -11.238 1.00 89.88 88 THR A N 1
ATOM 683 C CA . THR A 1 88 ? 3.065 1.631 -11.885 1.00 89.88 88 THR A CA 1
ATOM 684 C C . THR A 1 88 ? 4.513 1.215 -12.120 1.00 89.88 88 THR A C 1
ATOM 686 O O . THR A 1 88 ? 5.041 1.446 -13.210 1.00 89.88 88 THR A O 1
ATOM 689 N N . HIS A 1 89 ? 5.136 0.557 -11.143 1.00 87.75 89 HIS A N 1
ATOM 690 C CA . HIS A 1 89 ? 6.474 -0.000 -11.314 1.00 87.75 89 HIS A CA 1
ATOM 691 C C . HIS A 1 89 ? 6.489 -1.081 -12.397 1.00 87.75 89 HIS A C 1
ATOM 693 O O . HIS A 1 89 ? 7.265 -0.963 -13.334 1.00 87.75 89 HIS A O 1
ATOM 699 N N . GLU A 1 90 ? 5.550 -2.026 -12.390 1.00 90.75 90 GLU A N 1
ATOM 700 C CA . GLU A 1 90 ? 5.440 -3.059 -13.432 1.00 90.75 90 GLU A CA 1
ATOM 701 C C . GLU A 1 90 ? 5.283 -2.472 -14.845 1.00 90.75 90 GLU A C 1
ATOM 703 O O . GLU A 1 90 ? 5.843 -2.979 -15.820 1.00 90.75 90 GLU A O 1
ATOM 708 N N . ARG A 1 91 ? 4.519 -1.382 -14.995 1.00 91.44 91 ARG A N 1
ATOM 709 C CA . ARG A 1 91 ? 4.420 -0.655 -16.273 1.00 91.44 91 ARG A CA 1
ATOM 710 C C . ARG A 1 91 ? 5.765 -0.055 -16.677 1.00 91.44 91 ARG A C 1
ATOM 712 O O . ARG A 1 91 ? 6.153 -0.183 -17.836 1.00 91.44 91 ARG A O 1
ATOM 719 N N . ALA A 1 92 ? 6.467 0.584 -15.743 1.00 92.19 92 ALA A N 1
ATOM 720 C CA . ALA A 1 92 ? 7.781 1.160 -16.002 1.00 92.19 92 ALA A CA 1
ATOM 721 C C . ALA A 1 92 ? 8.806 0.079 -16.374 1.00 92.19 92 ALA A C 1
ATOM 723 O O . ALA A 1 92 ? 9.609 0.291 -17.279 1.00 92.19 92 ALA A O 1
ATOM 724 N N . ASP A 1 93 ? 8.762 -1.073 -15.711 1.00 92.12 93 ASP A N 1
ATOM 725 C CA . ASP A 1 93 ? 9.671 -2.199 -15.931 1.00 92.12 93 ASP A CA 1
ATOM 726 C C . ASP A 1 93 ? 9.514 -2.741 -17.350 1.00 92.12 93 ASP A C 1
ATOM 728 O O . ASP A 1 93 ? 10.488 -2.795 -18.098 1.00 92.12 93 ASP A O 1
ATOM 732 N N . ARG A 1 94 ? 8.270 -2.963 -17.791 1.00 91.62 94 ARG A N 1
ATOM 733 C CA . ARG A 1 94 ? 7.978 -3.375 -19.172 1.00 91.62 94 ARG A CA 1
ATOM 734 C C . ARG A 1 94 ? 8.489 -2.388 -20.220 1.00 91.62 94 ARG A C 1
ATOM 736 O O . ARG A 1 94 ? 8.979 -2.808 -21.266 1.00 91.62 94 ARG A O 1
ATOM 743 N N . ILE A 1 95 ? 8.381 -1.082 -19.963 1.00 94.50 95 ILE A N 1
ATOM 744 C CA . ILE A 1 95 ? 8.922 -0.059 -20.872 1.00 94.50 95 ILE A CA 1
ATOM 745 C C . ILE A 1 95 ? 10.450 -0.162 -20.937 1.00 94.50 95 ILE A C 1
ATOM 747 O O . ILE A 1 95 ? 11.018 -0.126 -22.028 1.00 94.50 95 ILE A O 1
ATOM 751 N N . ARG A 1 96 ? 11.124 -0.308 -19.790 1.00 91.44 96 ARG A N 1
ATOM 752 C CA . ARG A 1 96 ? 12.588 -0.445 -19.747 1.00 91.44 96 ARG A CA 1
ATOM 753 C C . ARG A 1 96 ? 13.058 -1.717 -20.452 1.00 91.44 96 ARG A C 1
ATOM 755 O O . ARG A 1 96 ? 14.031 -1.649 -21.198 1.00 91.44 96 ARG A O 1
ATOM 762 N N . ASP A 1 97 ? 12.347 -2.827 -20.291 1.00 95.25 97 ASP A N 1
ATOM 763 C CA . ASP A 1 97 ? 12.668 -4.091 -20.959 1.00 95.25 97 ASP A CA 1
ATOM 764 C C . ASP A 1 97 ? 12.524 -3.985 -22.480 1.00 95.25 97 ASP A C 1
ATOM 766 O O . ASP A 1 97 ? 13.434 -4.367 -23.217 1.00 95.25 97 ASP A O 1
ATOM 770 N N . ALA A 1 98 ? 11.433 -3.381 -22.965 1.00 95.12 98 ALA A N 1
ATOM 771 C CA . ALA A 1 98 ? 11.234 -3.144 -24.394 1.00 95.12 98 ALA A CA 1
ATOM 772 C C . ALA A 1 98 ? 12.340 -2.255 -24.991 1.00 95.12 98 ALA A C 1
ATOM 774 O O . ALA A 1 98 ? 12.849 -2.527 -26.081 1.00 95.12 98 ALA A O 1
ATOM 775 N N . LEU A 1 99 ? 12.753 -1.215 -24.258 1.00 95.75 99 LEU A N 1
ATOM 776 C CA . LEU A 1 99 ? 13.871 -0.362 -24.661 1.00 95.75 99 LEU A CA 1
ATOM 777 C C . LEU A 1 99 ? 15.194 -1.133 -24.695 1.00 95.75 99 LEU A C 1
ATOM 779 O O . LEU A 1 99 ? 15.982 -0.938 -25.620 1.00 95.75 99 LEU A O 1
ATOM 783 N N . ARG A 1 100 ? 15.436 -2.014 -23.721 1.00 92.44 100 ARG A N 1
ATOM 784 C CA . ARG A 1 100 ? 16.659 -2.820 -23.648 1.00 92.44 100 ARG A CA 1
ATOM 785 C C . ARG A 1 100 ? 16.760 -3.814 -24.799 1.00 92.44 100 ARG A C 1
ATOM 787 O O . ARG A 1 100 ? 17.841 -3.972 -25.368 1.00 92.44 100 ARG A O 1
ATOM 794 N N . GLU A 1 101 ? 15.650 -4.443 -25.172 1.00 95.31 101 GLU A N 1
ATOM 795 C CA . GLU A 1 101 ? 15.607 -5.341 -26.328 1.00 95.31 101 GLU A CA 1
ATOM 796 C C . GLU A 1 101 ? 15.856 -4.570 -27.626 1.00 95.31 101 GLU A C 1
ATOM 798 O O . GLU A 1 101 ? 16.704 -4.957 -28.430 1.00 95.31 101 GLU A O 1
ATOM 803 N N . TRP A 1 102 ? 15.199 -3.419 -27.797 1.00 95.62 102 TRP A N 1
ATOM 804 C CA . TRP A 1 102 ? 15.424 -2.572 -28.965 1.00 95.62 102 TRP A CA 1
ATOM 805 C C . TRP A 1 102 ? 16.882 -2.102 -29.068 1.00 95.62 102 TRP A C 1
ATOM 807 O O . TRP A 1 102 ? 17.477 -2.206 -30.140 1.00 95.62 102 TRP A O 1
ATOM 817 N N . GLN A 1 103 ? 17.492 -1.641 -27.971 1.00 93.88 103 GLN A N 1
ATOM 818 C CA . GLN A 1 103 ? 18.905 -1.238 -27.950 1.00 93.88 103 GLN A CA 1
ATOM 819 C C . GLN A 1 103 ? 19.840 -2.401 -28.293 1.00 93.88 103 GLN A C 1
ATOM 821 O O . GLN A 1 103 ? 20.805 -2.217 -29.035 1.00 93.88 103 GLN A O 1
ATOM 826 N N . SER A 1 104 ? 19.541 -3.597 -27.789 1.00 93.31 104 SER A N 1
ATOM 827 C CA . SER A 1 104 ? 20.318 -4.805 -28.076 1.00 93.31 104 SER A CA 1
ATOM 828 C C . SER A 1 104 ? 20.240 -5.172 -29.557 1.00 93.31 104 SER A C 1
ATOM 830 O O . SER A 1 104 ? 21.257 -5.475 -30.180 1.00 93.31 104 SER A O 1
ATOM 832 N N . GLU A 1 105 ? 19.054 -5.063 -30.153 1.00 93.81 105 GLU A N 1
ATOM 833 C CA . GLU A 1 105 ? 18.852 -5.263 -31.585 1.00 93.81 105 GLU A CA 1
ATOM 834 C C . GLU A 1 105 ? 19.589 -4.216 -32.432 1.00 93.81 105 GLU A C 1
ATOM 836 O O . GLU A 1 105 ? 20.242 -4.568 -33.415 1.00 93.81 105 GLU A O 1
ATOM 841 N N . GLN A 1 106 ? 19.564 -2.939 -32.036 1.00 92.06 106 GLN A N 1
ATOM 842 C CA . GLN A 1 106 ? 20.339 -1.899 -32.722 1.00 92.06 106 GLN A CA 1
ATOM 843 C C . GLN A 1 106 ? 21.849 -2.148 -32.629 1.00 92.06 106 GLN A C 1
ATOM 845 O O . GLN A 1 106 ? 22.548 -2.017 -33.632 1.00 92.06 106 GLN A O 1
ATOM 850 N N . ALA A 1 107 ? 22.357 -2.555 -31.462 1.00 91.31 107 ALA A N 1
ATOM 851 C CA . ALA A 1 107 ? 23.770 -2.883 -31.285 1.00 91.31 107 ALA A CA 1
ATOM 852 C C . ALA A 1 107 ? 24.193 -4.067 -32.169 1.00 91.31 107 ALA A C 1
ATOM 854 O O . ALA A 1 107 ? 25.226 -3.996 -32.834 1.00 91.31 107 ALA A O 1
ATOM 855 N N . ARG A 1 108 ? 23.367 -5.123 -32.250 1.00 92.88 108 ARG A N 1
ATOM 856 C CA . ARG A 1 108 ? 23.596 -6.259 -33.160 1.00 92.88 108 ARG A CA 1
ATOM 857 C C . ARG A 1 108 ? 23.679 -5.808 -34.619 1.00 92.88 108 ARG A C 1
ATOM 859 O O . ARG A 1 108 ? 24.607 -6.203 -35.321 1.00 92.88 108 ARG A O 1
ATOM 866 N N . ARG A 1 109 ? 22.755 -4.955 -35.069 1.00 92.25 109 ARG A N 1
ATOM 867 C CA . ARG A 1 109 ? 22.749 -4.416 -36.442 1.00 92.25 109 ARG A CA 1
ATOM 868 C C . ARG A 1 109 ? 23.964 -3.543 -36.733 1.00 92.25 109 ARG A C 1
ATOM 870 O O . ARG A 1 109 ? 24.578 -3.698 -37.784 1.00 92.25 109 ARG A O 1
ATOM 877 N N . ALA A 1 110 ? 24.335 -2.668 -35.801 1.00 92.25 110 ALA A N 1
ATOM 878 C CA . ALA A 1 110 ? 25.519 -1.827 -35.934 1.00 92.25 110 ALA A CA 1
ATOM 879 C C . ALA A 1 110 ? 26.795 -2.677 -36.052 1.00 92.25 110 ALA A C 1
ATOM 881 O O . ALA A 1 110 ? 27.597 -2.455 -36.955 1.00 92.25 110 ALA A O 1
ATOM 882 N N . LEU A 1 111 ? 26.944 -3.708 -35.213 1.00 90.94 111 LEU A N 1
ATOM 883 C CA . LEU A 1 111 ? 28.071 -4.643 -35.287 1.00 90.94 111 LEU A CA 1
ATOM 884 C C . LEU A 1 111 ? 28.088 -5.443 -3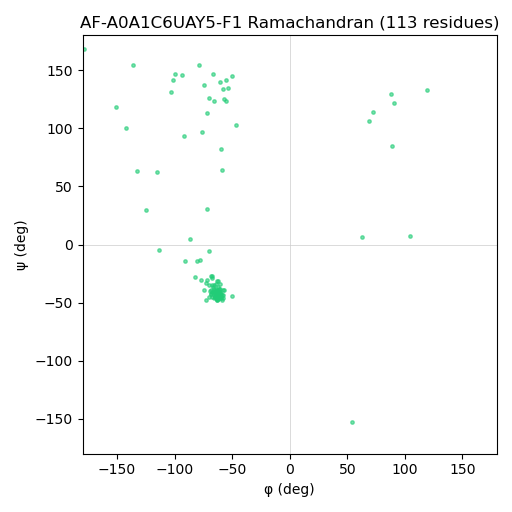6.597 1.00 90.94 111 LEU A C 1
ATOM 886 O O . LEU A 1 111 ? 29.159 -5.661 -37.158 1.00 90.94 111 LEU A O 1
ATOM 890 N N . ALA A 1 112 ? 26.923 -5.846 -37.110 1.00 89.62 112 ALA A N 1
ATOM 891 C CA . ALA A 1 112 ? 26.815 -6.527 -38.400 1.00 89.62 112 ALA A CA 1
ATOM 892 C C . ALA A 1 112 ? 27.177 -5.620 -39.588 1.00 89.62 112 ALA A C 1
ATOM 894 O O . ALA A 1 112 ? 27.667 -6.118 -40.591 1.00 89.62 112 ALA A O 1
ATOM 895 N N . SER A 1 113 ? 26.967 -4.304 -39.473 1.00 85.19 113 SER A N 1
ATOM 896 C CA . SER A 1 113 ? 27.289 -3.335 -40.532 1.00 85.19 113 SER A CA 1
ATOM 897 C C . SER A 1 113 ? 28.775 -2.965 -40.637 1.00 85.19 113 SER A C 1
ATOM 899 O O . SER A 1 113 ? 29.179 -2.347 -41.617 1.00 85.19 113 SER A O 1
ATOM 901 N N . ILE A 1 114 ? 29.581 -3.316 -39.630 1.00 85.00 114 ILE A N 1
ATOM 902 C CA . ILE A 1 114 ? 31.026 -3.027 -39.575 1.00 85.00 114 ILE A CA 1
ATOM 903 C C . ILE A 1 114 ? 31.860 -4.176 -40.179 1.00 85.00 114 ILE A C 1
ATOM 905 O O . ILE A 1 114 ? 33.048 -3.998 -40.445 1.00 85.00 114 ILE A O 1
ATOM 909 N N . ARG A 1 115 ? 31.252 -5.348 -40.395 1.00 61.41 115 ARG A N 1
ATOM 910 C CA . ARG A 1 115 ? 31.896 -6.544 -40.947 1.00 61.41 115 ARG A CA 1
ATOM 911 C C . ARG A 1 115 ? 31.709 -6.639 -42.455 1.00 61.41 115 ARG A C 1
ATOM 913 O O . ARG A 1 115 ? 32.675 -7.092 -43.105 1.00 61.41 115 ARG A O 1
#